Protein AF-A0A4U5PDV4-F1 (afdb_monomer_lite)

Structure (mmCIF, N/CA/C/O backbone):
data_AF-A0A4U5PDV4-F1
#
_entry.id   AF-A0A4U5PDV4-F1
#
loop_
_atom_site.group_PDB
_atom_site.id
_atom_site.type_symbol
_atom_site.label_atom_id
_atom_site.label_alt_id
_atom_site.label_comp_id
_atom_site.label_asym_id
_atom_site.label_entity_id
_atom_site.label_seq_id
_atom_site.pdbx_PDB_ins_code
_atom_site.Cartn_x
_atom_site.Cartn_y
_atom_site.Cartn_z
_atom_site.occupancy
_atom_site.B_iso_or_equiv
_atom_site.auth_seq_id
_atom_site.auth_comp_id
_atom_site.auth_asym_id
_atom_site.auth_atom_id
_atom_site.pdbx_PDB_model_num
ATOM 1 N N . MET A 1 1 ? 5.575 -5.945 -64.039 1.00 46.81 1 MET A N 1
ATOM 2 C CA . MET A 1 1 ? 4.866 -5.046 -63.095 1.00 46.81 1 MET A CA 1
ATOM 3 C C . MET A 1 1 ? 4.149 -5.831 -61.981 1.00 46.81 1 MET A C 1
ATOM 5 O O . MET A 1 1 ? 2.957 -5.656 -61.788 1.00 46.81 1 MET A O 1
ATOM 9 N N . LYS A 1 2 ? 4.839 -6.717 -61.244 1.00 50.66 2 LYS A N 1
ATOM 10 C CA . LYS A 1 2 ? 4.228 -7.493 -60.137 1.00 50.66 2 LYS A CA 1
ATOM 11 C C . LYS A 1 2 ? 5.022 -7.461 -58.819 1.00 50.66 2 LYS A C 1
ATOM 13 O O . LYS A 1 2 ? 4.606 -8.091 -57.861 1.00 50.66 2 LYS A O 1
ATOM 18 N N . LEU A 1 3 ? 6.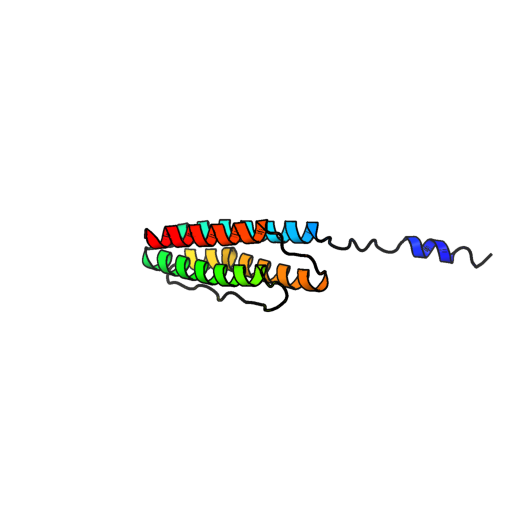120 -6.700 -58.751 1.00 48.66 3 LEU A N 1
ATOM 19 C CA . LEU A 1 3 ? 6.932 -6.556 -57.531 1.00 48.66 3 LEU A CA 1
ATOM 20 C C . LEU A 1 3 ? 6.650 -5.269 -56.736 1.00 48.66 3 LEU A C 1
ATOM 22 O O . LEU A 1 3 ? 7.017 -5.183 -55.574 1.00 48.66 3 LEU A O 1
ATOM 26 N N . ALA A 1 4 ? 5.992 -4.272 -57.336 1.00 51.69 4 ALA A N 1
ATOM 27 C CA . ALA A 1 4 ? 5.841 -2.949 -56.721 1.00 51.69 4 ALA A CA 1
ATOM 28 C C . ALA A 1 4 ? 4.659 -2.836 -55.737 1.00 51.69 4 ALA A C 1
ATOM 30 O O . ALA A 1 4 ? 4.585 -1.871 -54.989 1.00 51.69 4 ALA A O 1
ATOM 31 N N . ILE A 1 5 ? 3.739 -3.808 -55.720 1.00 52.06 5 ILE A N 1
ATOM 32 C CA . ILE A 1 5 ? 2.495 -3.726 -54.928 1.00 52.06 5 ILE A CA 1
ATOM 33 C C . ILE A 1 5 ? 2.666 -4.337 -53.523 1.00 52.06 5 ILE A C 1
ATOM 35 O O . ILE A 1 5 ? 1.901 -4.033 -52.615 1.00 52.06 5 ILE A O 1
ATOM 39 N N . VAL A 1 6 ? 3.712 -5.140 -53.299 1.00 48.53 6 VAL A N 1
ATOM 40 C CA . VAL A 1 6 ? 3.946 -5.807 -52.002 1.00 48.53 6 VAL A CA 1
ATOM 41 C C . VAL A 1 6 ? 4.618 -4.875 -50.977 1.00 48.53 6 VAL A C 1
ATOM 43 O O . VAL A 1 6 ? 4.486 -5.080 -49.776 1.00 48.53 6 VAL A O 1
ATOM 46 N N . LEU A 1 7 ? 5.276 -3.800 -51.426 1.00 45.88 7 LEU A N 1
ATOM 47 C CA . LEU A 1 7 ? 6.001 -2.863 -50.554 1.00 45.88 7 LEU A CA 1
ATOM 48 C C . LEU A 1 7 ? 5.101 -1.861 -49.810 1.00 45.88 7 LEU A C 1
ATOM 50 O O . LEU A 1 7 ? 5.498 -1.363 -48.762 1.00 45.88 7 LEU A O 1
ATOM 54 N N . CYS A 1 8 ? 3.879 -1.597 -50.285 1.00 48.78 8 CYS A N 1
ATOM 55 C CA . CYS A 1 8 ? 2.960 -0.675 -49.603 1.00 48.78 8 CYS A CA 1
ATOM 56 C C . CYS A 1 8 ? 2.179 -1.316 -48.444 1.00 48.78 8 CYS A C 1
ATOM 58 O O . CYS A 1 8 ? 1.643 -0.588 -47.615 1.00 48.78 8 CYS A O 1
ATOM 60 N N . PHE A 1 9 ? 2.131 -2.649 -48.345 1.00 46.03 9 PHE A N 1
ATOM 61 C CA . PHE A 1 9 ? 1.413 -3.335 -47.260 1.00 46.03 9 PHE A CA 1
ATOM 62 C C . PHE A 1 9 ? 2.231 -3.498 -45.970 1.00 46.03 9 PHE A C 1
ATOM 64 O O . PHE A 1 9 ? 1.653 -3.767 -44.923 1.00 46.03 9 PHE A O 1
ATOM 71 N N . PHE A 1 10 ? 3.550 -3.281 -46.005 1.00 49.09 10 PHE A N 1
ATOM 72 C CA . PHE A 1 10 ? 4.406 -3.357 -44.811 1.00 49.09 10 PHE A CA 1
ATOM 73 C C . PHE A 1 10 ? 4.489 -2.051 -44.005 1.00 49.09 10 PHE A C 1
ATOM 75 O O . PHE A 1 10 ? 5.010 -2.057 -42.895 1.00 49.09 10 PHE A O 1
ATOM 82 N N . VAL A 1 11 ? 3.958 -0.939 -44.523 1.00 50.62 11 VAL A N 1
ATOM 83 C CA . VAL A 1 11 ? 3.982 0.369 -43.834 1.00 50.62 11 VAL A CA 1
ATOM 84 C C . VAL A 1 11 ? 2.718 0.601 -42.989 1.00 50.62 11 VAL A C 1
ATOM 86 O O . VAL A 1 11 ? 2.662 1.531 -42.196 1.00 50.62 11 VAL A O 1
ATOM 89 N N . ALA A 1 12 ? 1.724 -0.285 -43.094 1.00 47.25 12 ALA A N 1
ATOM 90 C CA . ALA A 1 12 ? 0.533 -0.301 -42.242 1.00 47.25 12 ALA A CA 1
ATOM 91 C C . ALA A 1 12 ? 0.650 -1.335 -41.108 1.00 47.25 12 ALA A C 1
ATOM 93 O O . ALA A 1 12 ? -0.352 -1.908 -40.677 1.00 47.25 12 ALA A O 1
ATOM 94 N N . LEU A 1 13 ? 1.873 -1.616 -40.641 1.00 49.03 13 LEU A N 1
ATOM 95 C CA . LEU A 1 13 ? 2.043 -2.330 -39.380 1.00 49.03 13 LEU A CA 1
ATOM 96 C C . LEU A 1 13 ? 1.408 -1.472 -38.276 1.00 49.03 13 LEU A C 1
ATOM 98 O O . LEU A 1 13 ? 1.688 -0.270 -38.221 1.00 49.03 13 LEU A O 1
ATOM 102 N N . PRO A 1 14 ? 0.549 -2.051 -37.419 1.00 52.22 14 PRO A N 1
ATOM 103 C CA . PRO A 1 14 ? 0.045 -1.332 -36.267 1.00 52.22 14 PRO A CA 1
ATOM 104 C C . PRO A 1 14 ? 1.274 -0.884 -35.492 1.00 52.22 14 PRO A C 1
ATOM 106 O O . PRO A 1 14 ? 2.132 -1.704 -35.157 1.00 52.22 14 PRO A O 1
ATOM 109 N N . VAL A 1 15 ? 1.396 0.423 -35.274 1.00 48.72 15 VAL A N 1
ATOM 110 C CA . VAL A 1 15 ? 2.377 0.962 -34.343 1.00 48.72 15 VAL A CA 1
ATOM 111 C C . VAL A 1 15 ? 1.976 0.372 -32.999 1.00 48.72 15 VAL A C 1
ATOM 113 O O . VAL A 1 15 ? 1.072 0.874 -32.339 1.00 48.72 15 VAL A O 1
ATOM 116 N N . ALA A 1 16 ? 2.561 -0.771 -32.646 1.00 50.31 16 ALA A N 1
ATOM 117 C CA . ALA A 1 16 ? 2.526 -1.277 -31.295 1.00 50.31 16 ALA A CA 1
ATOM 118 C C . ALA A 1 16 ? 3.203 -0.179 -30.482 1.00 50.31 16 ALA A C 1
ATOM 120 O O . ALA A 1 16 ? 4.421 -0.014 -30.544 1.00 50.31 16 ALA A O 1
ATOM 121 N N . THR A 1 17 ? 2.401 0.663 -29.836 1.00 53.91 17 THR A N 1
ATOM 122 C CA . THR A 1 17 ? 2.901 1.667 -28.910 1.00 53.91 17 THR A CA 1
ATOM 123 C C . THR A 1 17 ? 3.514 0.884 -27.764 1.00 53.91 17 THR A C 1
ATOM 125 O O . THR A 1 17 ? 2.802 0.400 -26.885 1.00 53.91 17 THR A O 1
ATOM 128 N N . ALA A 1 18 ? 4.823 0.650 -27.840 1.00 69.12 18 ALA A N 1
ATOM 129 C CA . ALA A 1 18 ? 5.562 0.049 -26.751 1.00 69.12 18 ALA A CA 1
ATOM 130 C C . ALA A 1 18 ? 5.383 0.964 -25.537 1.00 69.12 18 ALA A C 1
ATOM 132 O O . ALA A 1 18 ? 5.718 2.146 -25.611 1.00 69.12 18 ALA A O 1
ATOM 133 N N . ILE A 1 19 ? 4.799 0.429 -24.464 1.00 81.62 19 ILE A N 1
ATOM 134 C CA . ILE A 1 19 ? 4.686 1.138 -23.189 1.00 81.62 19 ILE A CA 1
ATOM 135 C C . ILE A 1 19 ? 6.106 1.495 -22.759 1.00 81.62 19 ILE A C 1
ATOM 137 O O . ILE A 1 19 ? 6.977 0.624 -22.685 1.00 81.62 19 ILE A O 1
ATOM 141 N N . THR A 1 20 ? 6.358 2.780 -22.533 1.00 88.88 20 THR A N 1
ATOM 142 C CA . THR A 1 20 ? 7.680 3.251 -22.130 1.00 88.88 20 THR A CA 1
ATOM 143 C C . THR A 1 20 ? 7.871 3.070 -20.628 1.00 88.88 20 THR A C 1
ATOM 145 O O . THR A 1 20 ? 6.910 2.950 -19.868 1.00 88.88 20 THR A O 1
ATOM 148 N N . CYS A 1 21 ? 9.119 3.098 -20.156 1.00 89.50 21 CYS A N 1
ATOM 149 C CA . CYS A 1 21 ? 9.360 3.094 -18.713 1.00 89.50 21 CYS A CA 1
ATOM 150 C C . CYS A 1 21 ? 8.762 4.318 -18.013 1.00 89.50 21 CYS A C 1
ATOM 152 O O . CYS A 1 21 ? 8.344 4.203 -16.870 1.00 89.50 21 CYS A O 1
ATOM 154 N N . GLN A 1 22 ? 8.649 5.455 -18.705 1.00 92.06 22 GLN A N 1
ATOM 155 C CA . GLN A 1 22 ? 7.999 6.644 -18.160 1.00 92.06 22 GLN A CA 1
ATOM 156 C C . GLN A 1 22 ? 6.493 6.423 -17.941 1.00 92.06 22 GLN A C 1
ATOM 158 O O . GLN A 1 22 ? 5.953 6.859 -16.925 1.00 92.06 22 GLN A O 1
ATOM 163 N N . ASP A 1 23 ? 5.824 5.710 -18.853 1.00 92.69 23 ASP A N 1
ATOM 164 C CA . ASP A 1 23 ? 4.410 5.348 -18.696 1.00 92.69 23 ASP A CA 1
ATOM 165 C C . ASP A 1 23 ? 4.214 4.417 -17.490 1.00 92.69 23 ASP A C 1
ATOM 167 O O . ASP A 1 23 ? 3.308 4.624 -16.680 1.00 92.69 23 ASP A O 1
ATOM 171 N N . TRP A 1 24 ? 5.102 3.427 -17.334 1.00 93.69 24 TRP A N 1
ATOM 172 C CA . TRP A 1 24 ? 5.104 2.524 -16.182 1.00 93.69 24 TRP A CA 1
ATOM 173 C C . TRP A 1 24 ? 5.319 3.260 -14.860 1.00 93.69 24 TRP A C 1
ATOM 175 O O . TRP A 1 24 ? 4.540 3.062 -13.928 1.00 93.69 24 TRP A O 1
ATOM 185 N N . SER A 1 25 ? 6.326 4.134 -14.786 1.00 93.69 25 SER A N 1
ATOM 186 C CA . SER A 1 25 ? 6.589 4.961 -13.605 1.00 93.69 25 SER A CA 1
ATOM 187 C C . SER A 1 25 ? 5.383 5.824 -13.242 1.00 93.69 25 SER A C 1
ATOM 189 O O . SER A 1 25 ? 4.956 5.844 -12.087 1.00 93.69 25 SER A O 1
ATOM 191 N N . GLY A 1 26 ? 4.782 6.493 -14.232 1.00 95.06 26 GLY A N 1
ATOM 192 C CA . GLY A 1 26 ? 3.597 7.321 -14.024 1.00 95.06 26 GLY A CA 1
ATOM 193 C C . GLY A 1 26 ? 2.402 6.513 -13.516 1.00 95.06 26 GLY A C 1
ATOM 194 O O . GLY A 1 26 ? 1.705 6.943 -12.595 1.00 95.06 26 GLY A O 1
ATOM 195 N N . TRP A 1 27 ? 2.175 5.320 -14.070 1.00 94.94 27 TRP A N 1
ATOM 196 C CA . TRP A 1 27 ? 1.100 4.444 -13.613 1.00 94.94 27 TRP A CA 1
ATOM 197 C C . TRP A 1 27 ? 1.341 3.935 -12.187 1.00 94.94 27 TRP A C 1
ATOM 199 O O . TRP A 1 27 ? 0.440 4.023 -11.350 1.00 94.94 27 TRP A O 1
ATOM 209 N N . LEU A 1 28 ? 2.557 3.474 -11.889 1.00 96.88 28 LEU A N 1
ATOM 210 C CA . LEU A 1 28 ? 2.944 3.010 -10.560 1.00 96.88 28 LEU A CA 1
ATOM 211 C C . LEU A 1 28 ? 2.720 4.099 -9.504 1.00 96.88 28 LEU A C 1
ATOM 213 O O . LEU A 1 28 ? 2.061 3.856 -8.494 1.00 96.88 28 LEU A O 1
ATOM 217 N N . LEU A 1 29 ? 3.215 5.310 -9.762 1.00 97.50 29 LEU A N 1
ATOM 218 C CA . LEU A 1 29 ? 3.094 6.430 -8.835 1.00 97.50 29 LEU A CA 1
ATOM 219 C C . LEU A 1 29 ? 1.630 6.833 -8.603 1.00 97.50 29 LEU A C 1
ATOM 221 O O . LEU A 1 29 ? 1.244 7.140 -7.475 1.00 97.50 29 LEU A O 1
ATOM 225 N N . ASN A 1 30 ? 0.796 6.800 -9.646 1.00 97.38 30 ASN A N 1
ATOM 226 C CA . ASN A 1 30 ? -0.633 7.079 -9.508 1.00 97.38 30 ASN A CA 1
ATOM 227 C C . ASN A 1 30 ? -1.328 6.063 -8.595 1.00 97.38 30 ASN A C 1
ATOM 229 O O . ASN A 1 30 ? -2.102 6.462 -7.728 1.00 97.38 30 ASN A O 1
ATOM 233 N N . VAL A 1 31 ? -1.032 4.768 -8.739 1.00 97.12 31 VAL A N 1
ATOM 234 C CA . VAL A 1 31 ? -1.632 3.741 -7.872 1.00 97.12 31 VAL A CA 1
ATOM 235 C C . VAL A 1 31 ? -1.092 3.832 -6.442 1.00 97.12 31 VAL A C 1
ATOM 237 O O . VAL A 1 31 ? -1.864 3.686 -5.502 1.00 97.12 31 VAL A O 1
ATOM 240 N N . ILE A 1 32 ? 0.185 4.167 -6.242 1.00 97.88 32 ILE A N 1
ATOM 241 C CA . ILE A 1 32 ? 0.736 4.430 -4.900 1.00 97.88 32 ILE A CA 1
ATOM 242 C C . ILE A 1 32 ? 0.002 5.596 -4.217 1.00 97.88 32 ILE A C 1
ATOM 244 O O . ILE A 1 32 ? -0.346 5.500 -3.044 1.00 97.88 32 ILE A O 1
ATOM 248 N N . LYS A 1 33 ? -0.329 6.666 -4.946 1.00 97.19 33 LYS A N 1
ATOM 249 C CA . LYS A 1 33 ? -1.136 7.774 -4.401 1.00 97.19 33 LYS A CA 1
ATOM 250 C C . LYS A 1 33 ? -2.560 7.346 -4.033 1.00 97.19 33 LYS A C 1
ATOM 252 O O . LYS A 1 33 ? -3.109 7.850 -3.055 1.00 97.19 33 LYS A O 1
ATOM 257 N N . GLU A 1 34 ? -3.156 6.405 -4.770 1.00 96.75 34 GLU A N 1
ATOM 258 C CA . GLU A 1 34 ? -4.431 5.796 -4.366 1.00 96.75 34 GLU A CA 1
ATOM 259 C C . GLU A 1 34 ? -4.289 5.007 -3.054 1.00 96.75 34 GLU A C 1
ATOM 261 O O . GLU A 1 34 ? -5.183 5.079 -2.212 1.00 96.75 34 GLU A O 1
ATOM 266 N N . VAL A 1 35 ? -3.169 4.299 -2.846 1.00 97.25 35 VAL A N 1
ATOM 267 C CA . VAL A 1 35 ? -2.893 3.580 -1.589 1.00 97.25 35 VAL A CA 1
ATOM 268 C C . VAL A 1 35 ? -2.885 4.541 -0.391 1.00 97.25 35 VAL A C 1
ATOM 270 O O . VAL A 1 35 ? -3.555 4.246 0.597 1.00 97.25 35 VAL A O 1
ATOM 273 N N . ASP A 1 36 ? -2.222 5.702 -0.476 1.00 97.31 36 ASP A N 1
ATOM 274 C CA . ASP A 1 36 ? -2.248 6.712 0.608 1.00 97.31 36 ASP A CA 1
ATOM 275 C C . ASP A 1 36 ? -3.665 7.243 0.850 1.00 97.31 36 ASP A C 1
ATOM 277 O O . ASP A 1 36 ? -4.153 7.259 1.982 1.00 97.31 36 ASP A O 1
ATOM 281 N N . TYR A 1 37 ? -4.365 7.613 -0.229 1.00 97.12 37 TYR A N 1
ATOM 282 C CA . TYR A 1 37 ? -5.730 8.134 -0.152 1.00 97.12 37 TYR A CA 1
ATOM 283 C C . TYR A 1 37 ? -6.681 7.158 0.556 1.00 97.12 37 TYR A C 1
ATOM 285 O O . TYR A 1 37 ? -7.442 7.549 1.448 1.00 97.12 37 TYR A O 1
ATOM 293 N N . PHE A 1 38 ? -6.642 5.878 0.182 1.00 97.12 38 PHE A N 1
ATOM 294 C CA . PHE A 1 38 ? -7.477 4.867 0.821 1.00 97.12 38 PHE A CA 1
ATOM 295 C C . PHE A 1 38 ? -6.981 4.478 2.214 1.00 97.12 38 PHE A C 1
ATOM 297 O O . 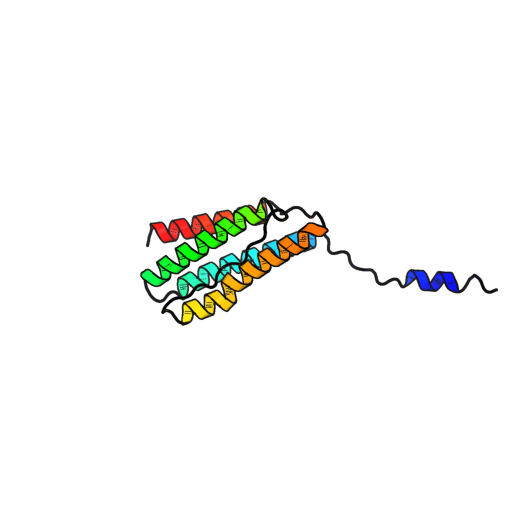PHE A 1 38 ? -7.806 4.119 3.054 1.00 97.12 38 PHE A O 1
ATOM 304 N N . GLY A 1 39 ? -5.682 4.605 2.491 1.00 96.19 39 GLY A N 1
ATOM 305 C CA . GLY A 1 39 ? -5.136 4.483 3.840 1.00 96.19 39 GLY A CA 1
ATOM 306 C C . GLY A 1 39 ? -5.768 5.500 4.791 1.00 96.19 39 GLY A C 1
ATOM 307 O O . GLY A 1 39 ? -6.328 5.121 5.819 1.00 96.19 39 GLY A O 1
ATOM 308 N N . ASP A 1 40 ? -5.793 6.778 4.409 1.00 96.12 40 ASP A N 1
ATOM 309 C CA . ASP A 1 40 ? -6.450 7.831 5.196 1.00 96.12 40 ASP A CA 1
ATOM 310 C C . ASP A 1 40 ? -7.950 7.594 5.359 1.00 96.12 40 ASP A C 1
ATOM 312 O O . ASP A 1 40 ? -8.510 7.794 6.441 1.00 96.12 40 ASP A O 1
ATOM 316 N N . ARG A 1 41 ? -8.617 7.136 4.297 1.00 95.75 41 ARG A N 1
ATOM 317 C CA . ARG A 1 41 ? -10.041 6.809 4.353 1.00 95.75 41 ARG A CA 1
ATOM 318 C C . ARG A 1 41 ? -10.329 5.682 5.342 1.00 95.75 41 ARG A C 1
ATOM 320 O O . ARG A 1 41 ? -11.221 5.828 6.172 1.00 95.75 41 ARG A O 1
ATOM 327 N N . ASN A 1 42 ? -9.542 4.612 5.318 1.00 95.69 42 ASN A N 1
ATOM 328 C CA . ASN A 1 42 ? -9.669 3.513 6.270 1.00 95.69 42 ASN A CA 1
ATOM 329 C C . ASN A 1 42 ? -9.516 3.987 7.726 1.00 95.69 42 ASN A C 1
ATOM 331 O O . ASN A 1 42 ? -10.240 3.526 8.606 1.00 95.69 42 ASN A O 1
ATOM 335 N N . LEU A 1 43 ? -8.628 4.951 7.996 1.00 95.12 43 LEU A N 1
ATOM 336 C CA . LEU A 1 43 ? -8.476 5.525 9.340 1.00 95.12 43 LEU A CA 1
ATOM 337 C C . LEU A 1 43 ? -9.680 6.346 9.807 1.00 95.12 43 LEU A C 1
ATOM 339 O O . LEU A 1 43 ? -9.879 6.479 11.020 1.00 95.12 43 LEU A O 1
ATOM 343 N N . ASN A 1 44 ? -10.441 6.912 8.870 1.00 94.38 44 ASN A N 1
ATOM 344 C CA . ASN A 1 44 ? -11.673 7.650 9.142 1.00 94.38 44 ASN A CA 1
ATOM 345 C C . ASN A 1 44 ? -12.890 6.722 9.262 1.00 94.38 44 ASN A C 1
ATOM 347 O O . ASN A 1 44 ? -13.801 7.023 10.028 1.00 94.38 44 ASN A O 1
ATOM 351 N N . ASP A 1 45 ? -12.886 5.598 8.542 1.00 95.25 45 ASP A N 1
ATOM 352 C CA . ASP A 1 45 ? -13.983 4.623 8.522 1.00 95.25 45 ASP A CA 1
ATOM 353 C C . ASP A 1 45 ? -13.896 3.587 9.659 1.00 95.25 45 ASP A C 1
ATOM 355 O O . ASP A 1 45 ? -14.823 2.789 9.837 1.00 95.25 45 ASP A O 1
ATOM 359 N N . ALA A 1 46 ? -12.806 3.599 10.438 1.00 94.62 46 ALA A N 1
ATOM 360 C CA . ALA A 1 46 ? -12.650 2.792 11.642 1.00 94.62 46 ALA A CA 1
ATOM 361 C C . ALA A 1 46 ? -13.672 3.187 12.724 1.00 94.62 46 ALA A C 1
ATOM 363 O O . ALA A 1 46 ? -13.846 4.361 13.048 1.00 94.62 46 ALA A O 1
ATOM 364 N N . CYS A 1 47 ? -14.339 2.188 13.300 1.00 95.62 47 CYS A N 1
ATOM 365 C CA . CYS A 1 47 ? -15.494 2.393 14.176 1.00 95.62 47 CYS A CA 1
ATOM 366 C C . CYS A 1 47 ? -15.115 2.734 15.625 1.00 95.62 47 CYS A C 1
ATOM 368 O O . CYS A 1 47 ? -15.897 3.349 16.347 1.00 95.62 47 CYS A O 1
ATOM 370 N N . ASP A 1 48 ? -13.938 2.302 16.069 1.00 94.38 48 ASP A N 1
ATOM 371 C CA . ASP A 1 48 ? -13.465 2.429 17.444 1.00 94.38 48 ASP A CA 1
ATOM 372 C C . ASP A 1 48 ? -11.928 2.393 17.505 1.00 94.38 48 ASP A C 1
ATOM 374 O O . ASP A 1 48 ? -11.236 2.251 16.493 1.00 94.38 48 ASP A O 1
ATOM 378 N N . LYS A 1 49 ? -11.378 2.555 18.713 1.00 95.06 49 LYS A N 1
ATOM 379 C CA . LYS A 1 49 ? -9.926 2.563 18.932 1.00 95.06 49 LYS A CA 1
ATOM 380 C C . LYS A 1 49 ? -9.272 1.231 18.539 1.00 95.06 49 LYS A C 1
ATOM 382 O O . LYS A 1 49 ? -8.184 1.249 17.969 1.00 95.06 49 LYS A O 1
ATOM 387 N N . ASP A 1 50 ? -9.928 0.104 18.803 1.00 95.75 50 ASP A N 1
ATOM 388 C CA . ASP A 1 50 ? -9.363 -1.226 18.560 1.00 95.75 50 ASP A CA 1
ATOM 389 C C . ASP A 1 50 ? -9.321 -1.558 17.063 1.00 95.75 50 ASP A C 1
ATOM 391 O O . ASP A 1 50 ? -8.287 -1.983 16.551 1.00 95.75 50 ASP A O 1
ATOM 395 N N . SER A 1 51 ? -10.400 -1.284 16.327 1.00 96.06 51 SER A N 1
ATOM 396 C CA . SER A 1 51 ? -10.445 -1.412 14.866 1.00 96.06 51 SER A CA 1
ATOM 397 C C . SER A 1 51 ? -9.475 -0.453 14.179 1.00 96.06 51 SER A C 1
ATOM 399 O O . SER A 1 51 ? -8.808 -0.855 13.225 1.00 96.06 51 SER A O 1
ATOM 401 N N . LYS A 1 52 ? -9.322 0.777 14.693 1.00 96.62 52 L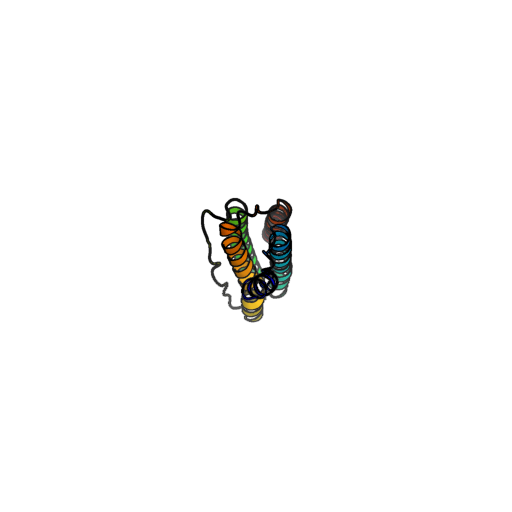YS A N 1
ATOM 402 C CA . LYS A 1 52 ? -8.330 1.737 14.190 1.00 96.62 52 LYS A CA 1
ATOM 403 C C . LYS A 1 52 ? -6.898 1.253 14.408 1.00 96.62 52 LYS A C 1
ATOM 405 O O . LYS A 1 52 ? -6.071 1.374 13.509 1.00 96.62 52 LYS A O 1
ATOM 410 N N . LYS A 1 53 ? -6.607 0.677 15.574 1.00 97.56 53 LYS A N 1
ATOM 411 C CA . LYS A 1 53 ? -5.312 0.052 15.851 1.00 97.56 53 LYS A CA 1
ATOM 412 C C . LYS A 1 53 ? -5.048 -1.122 14.903 1.00 97.56 53 LYS A C 1
ATOM 414 O O . LYS A 1 53 ? -3.998 -1.158 14.270 1.00 97.56 53 LYS A O 1
ATOM 419 N N . ALA A 1 54 ? -6.016 -2.025 14.755 1.00 96.62 54 ALA A N 1
ATOM 420 C CA . ALA A 1 54 ? -5.878 -3.210 13.914 1.00 96.62 54 ALA A CA 1
ATOM 421 C C . ALA A 1 54 ? -5.644 -2.863 12.435 1.00 96.62 54 ALA A C 1
ATOM 423 O O . ALA A 1 54 ? -4.797 -3.477 11.790 1.00 96.62 54 ALA A O 1
ATOM 424 N N . ILE A 1 55 ? -6.357 -1.868 11.888 1.00 97.44 55 ILE A N 1
ATOM 425 C CA . ILE A 1 55 ? -6.131 -1.451 10.497 1.00 97.44 55 ILE A CA 1
ATOM 426 C C . ILE A 1 55 ? -4.794 -0.726 10.323 1.00 97.44 55 ILE A C 1
ATOM 428 O O . ILE A 1 55 ? -4.150 -0.900 9.294 1.00 97.44 55 ILE A O 1
ATOM 432 N N . LEU A 1 56 ? -4.340 0.051 11.314 1.00 97.81 56 LEU A N 1
ATOM 433 C CA . LEU A 1 56 ? -3.013 0.673 11.278 1.00 97.81 56 LEU A CA 1
ATOM 434 C C . LEU A 1 56 ? -1.908 -0.380 11.192 1.00 97.81 56 LEU A C 1
ATOM 436 O O . LEU A 1 56 ? -1.064 -0.284 10.308 1.00 97.81 56 LEU A O 1
ATOM 440 N N . GLU A 1 57 ? -1.940 -1.381 12.073 1.00 97.75 57 GLU A N 1
ATOM 441 C CA . GLU A 1 57 ? -0.977 -2.491 12.080 1.00 97.75 57 GLU A CA 1
ATOM 442 C C . GLU A 1 57 ? -1.003 -3.238 10.737 1.00 97.75 57 GLU A C 1
ATOM 444 O O . GLU A 1 57 ? 0.027 -3.372 10.083 1.00 97.75 57 GLU A O 1
ATOM 449 N N . TYR A 1 58 ? -2.196 -3.588 10.247 1.00 97.44 58 TYR A N 1
ATOM 450 C CA . TYR A 1 58 ? -2.375 -4.218 8.938 1.00 97.44 58 TYR A CA 1
ATOM 451 C C . TYR A 1 58 ? -1.781 -3.409 7.769 1.00 97.44 58 TYR A C 1
ATOM 453 O O . TYR A 1 58 ? -1.096 -3.966 6.905 1.00 97.44 58 TYR A O 1
ATOM 461 N N . MET A 1 59 ? -2.058 -2.102 7.710 1.00 97.81 59 MET A N 1
ATOM 462 C CA . MET A 1 59 ? -1.571 -1.240 6.631 1.00 97.81 59 MET A CA 1
ATOM 463 C C . MET A 1 59 ? -0.054 -1.053 6.706 1.00 97.81 59 MET A C 1
ATOM 465 O O . MET A 1 59 ? 0.592 -1.069 5.663 1.00 97.81 59 MET A O 1
ATOM 469 N N . ILE A 1 60 ? 0.517 -0.915 7.909 1.00 98.25 60 ILE A N 1
ATOM 470 C CA . ILE A 1 60 ? 1.971 -0.823 8.110 1.00 98.25 60 ILE A CA 1
ATOM 471 C C . ILE A 1 60 ? 2.649 -2.095 7.601 1.00 98.25 60 ILE A C 1
ATOM 473 O O . ILE A 1 60 ? 3.504 -1.997 6.725 1.00 98.25 60 ILE A O 1
ATOM 477 N N . ASP A 1 61 ? 2.220 -3.268 8.067 1.00 97.38 61 ASP A N 1
ATOM 478 C CA . ASP A 1 61 ? 2.815 -4.550 7.670 1.00 97.38 61 ASP A CA 1
ATOM 479 C C . ASP A 1 61 ? 2.729 -4.755 6.148 1.00 97.38 61 ASP A C 1
ATOM 481 O O . ASP A 1 61 ? 3.683 -5.177 5.490 1.00 97.38 61 ASP A O 1
ATOM 485 N N . THR A 1 62 ? 1.587 -4.398 5.555 1.00 97.56 62 THR A N 1
ATOM 486 C CA . THR A 1 62 ? 1.376 -4.492 4.106 1.00 97.56 62 THR A CA 1
ATOM 487 C C . THR A 1 62 ? 2.297 -3.546 3.330 1.00 97.56 62 THR A C 1
ATOM 489 O O . THR A 1 62 ? 2.863 -3.937 2.305 1.00 97.56 62 THR A O 1
ATOM 492 N N . LEU A 1 63 ? 2.465 -2.307 3.800 1.00 97.88 63 LEU A N 1
ATOM 493 C CA . LEU A 1 63 ? 3.332 -1.321 3.156 1.00 97.88 63 LEU A CA 1
ATOM 494 C C . LEU A 1 63 ? 4.815 -1.653 3.326 1.00 97.88 63 LEU A C 1
ATOM 496 O O . LEU A 1 63 ? 5.578 -1.419 2.396 1.00 97.88 63 LEU A O 1
ATOM 500 N N . GLU A 1 64 ? 5.234 -2.241 4.447 1.00 97.62 64 GLU A N 1
ATOM 501 C CA . GLU A 1 64 ? 6.613 -2.712 4.630 1.00 97.62 64 GLU A CA 1
ATOM 502 C C . GLU A 1 64 ? 6.961 -3.825 3.630 1.00 97.62 64 GLU A C 1
ATOM 504 O O . GLU A 1 64 ? 8.031 -3.808 3.015 1.00 97.62 64 GLU A O 1
ATOM 509 N N . ILE A 1 65 ? 6.028 -4.749 3.371 1.00 96.62 65 ILE A N 1
ATOM 510 C CA . ILE A 1 65 ? 6.187 -5.753 2.308 1.00 96.62 65 ILE A CA 1
ATOM 511 C C . ILE A 1 65 ? 6.240 -5.087 0.928 1.00 96.62 65 ILE A C 1
ATOM 513 O O . ILE A 1 65 ? 7.073 -5.457 0.093 1.00 96.62 65 ILE A O 1
ATOM 517 N N . LEU A 1 66 ? 5.391 -4.085 0.683 1.00 96.56 66 LEU A N 1
ATOM 518 C CA . LEU A 1 66 ? 5.418 -3.325 -0.563 1.00 96.56 66 LEU A CA 1
ATOM 519 C C . LEU A 1 66 ? 6.741 -2.563 -0.750 1.00 96.56 66 LEU A C 1
ATOM 521 O O . LEU A 1 66 ? 7.269 -2.546 -1.859 1.00 96.56 66 LEU A O 1
ATOM 525 N N . ALA A 1 67 ? 7.308 -1.978 0.305 1.00 97.00 67 ALA A N 1
ATOM 526 C CA . ALA A 1 67 ? 8.595 -1.291 0.257 1.00 97.00 67 ALA A CA 1
ATOM 527 C C . ALA A 1 67 ? 9.713 -2.256 -0.169 1.00 97.00 67 ALA A C 1
ATOM 529 O O . ALA A 1 67 ? 10.420 -1.989 -1.142 1.00 97.00 67 ALA A O 1
ATOM 530 N N . MET A 1 68 ? 9.783 -3.441 0.451 1.00 95.88 68 MET A N 1
ATOM 531 C CA . MET A 1 68 ? 10.709 -4.500 0.025 1.00 95.88 68 MET A CA 1
ATOM 532 C C . MET A 1 68 ? 10.491 -4.897 -1.445 1.00 95.88 68 MET A C 1
ATOM 534 O O . MET A 1 68 ? 11.444 -5.141 -2.190 1.00 95.88 68 MET A O 1
ATOM 538 N N . ARG A 1 69 ? 9.230 -4.950 -1.894 1.00 95.06 69 ARG A N 1
ATOM 539 C CA . ARG A 1 69 ? 8.879 -5.279 -3.282 1.00 95.06 69 ARG A CA 1
ATOM 540 C C . ARG A 1 69 ? 9.348 -4.194 -4.252 1.00 95.06 69 ARG A C 1
ATOM 542 O O . ARG A 1 69 ? 9.824 -4.535 -5.327 1.00 95.06 69 ARG A O 1
ATOM 549 N N . LEU A 1 70 ? 9.251 -2.915 -3.894 1.00 95.50 70 LEU A N 1
ATOM 550 C CA . LEU A 1 70 ? 9.723 -1.793 -4.715 1.00 95.50 70 LEU A CA 1
ATOM 551 C C . LEU A 1 70 ? 11.253 -1.755 -4.845 1.00 95.50 70 LEU A C 1
ATOM 553 O O . LEU A 1 70 ? 11.777 -1.291 -5.858 1.00 95.50 70 LEU A O 1
ATOM 557 N N . GLU A 1 71 ? 11.984 -2.248 -3.845 1.00 94.56 71 GLU A N 1
ATOM 558 C CA . GLU A 1 71 ? 13.440 -2.404 -3.923 1.00 94.56 71 GLU A CA 1
ATOM 559 C C . GLU A 1 71 ? 13.856 -3.550 -4.845 1.00 94.56 71 GLU A C 1
ATOM 561 O O . GLU A 1 71 ? 14.836 -3.431 -5.583 1.00 94.56 71 GLU A O 1
ATOM 566 N N . MET A 1 72 ? 13.094 -4.646 -4.826 1.00 92.19 72 MET A N 1
ATOM 567 C CA . MET A 1 72 ? 13.379 -5.864 -5.582 1.00 92.19 72 MET A CA 1
ATOM 568 C C . MET A 1 72 ? 12.172 -6.298 -6.432 1.00 92.19 72 MET A C 1
ATOM 570 O O . MET A 1 72 ? 11.640 -7.404 -6.254 1.00 92.19 72 MET A O 1
ATOM 574 N N . PRO A 1 73 ? 11.755 -5.472 -7.413 1.00 91.50 73 PRO A N 1
ATOM 575 C CA . PRO A 1 73 ? 10.491 -5.625 -8.129 1.00 91.50 73 PRO A CA 1
ATOM 576 C C . PRO A 1 73 ? 10.442 -6.841 -9.042 1.00 91.50 73 PRO A C 1
ATOM 578 O O . PRO A 1 73 ? 9.380 -7.135 -9.567 1.00 91.50 73 PRO A O 1
ATOM 581 N N . CYS A 1 74 ? 11.515 -7.622 -9.184 1.00 92.81 74 CYS A N 1
ATOM 582 C CA . CYS A 1 74 ? 11.528 -8.845 -9.995 1.00 92.81 74 CYS A CA 1
ATOM 583 C C . CYS A 1 74 ? 11.959 -10.105 -9.235 1.00 92.81 74 CYS A C 1
ATOM 585 O O . CYS A 1 74 ? 12.068 -11.164 -9.844 1.00 92.81 74 CYS A O 1
ATOM 587 N N . THR A 1 75 ? 12.171 -10.015 -7.916 1.00 92.00 75 THR A N 1
ATOM 588 C CA . THR A 1 75 ? 12.702 -11.135 -7.116 1.00 92.00 75 THR A CA 1
ATOM 589 C C . THR A 1 75 ? 11.612 -11.943 -6.411 1.00 92.00 75 THR A C 1
ATOM 591 O O . THR A 1 75 ? 11.725 -13.159 -6.300 1.00 92.00 75 THR A O 1
ATOM 594 N N . PHE A 1 76 ? 10.550 -11.297 -5.930 1.00 89.75 76 PHE A N 1
ATOM 595 C CA . PHE A 1 76 ? 9.460 -11.969 -5.213 1.00 89.75 76 PHE A CA 1
ATOM 596 C C . PHE A 1 76 ? 8.152 -11.212 -5.395 1.00 89.75 76 PHE A C 1
ATOM 598 O O . PHE A 1 76 ? 8.177 -9.995 -5.397 1.00 89.75 76 PHE A O 1
ATOM 605 N N . THR A 1 77 ? 7.016 -11.892 -5.495 1.00 86.12 77 THR A N 1
ATOM 606 C CA . THR A 1 77 ? 5.687 -11.254 -5.516 1.00 86.12 77 THR A CA 1
ATOM 607 C C . THR A 1 77 ? 5.008 -11.402 -4.155 1.00 86.12 77 THR A C 1
ATOM 609 O O . THR A 1 77 ? 5.380 -12.287 -3.381 1.00 86.12 77 THR A O 1
ATOM 612 N N . PHE A 1 78 ? 4.012 -10.569 -3.853 1.00 88.06 78 PHE A N 1
ATOM 613 C CA . PHE A 1 78 ? 3.167 -10.757 -2.675 1.00 88.06 78 PHE A CA 1
ATOM 614 C C . PHE A 1 78 ? 1.702 -10.492 -3.006 1.00 88.06 78 PHE A C 1
ATOM 616 O O . PHE A 1 78 ? 1.379 -9.631 -3.818 1.00 88.06 78 PHE A O 1
ATOM 623 N N . GLN A 1 79 ? 0.809 -11.217 -2.344 1.00 83.19 79 GLN A N 1
ATOM 624 C CA . GLN A 1 79 ? -0.611 -10.901 -2.340 1.00 83.19 79 GLN A CA 1
ATOM 625 C C . GLN A 1 79 ? -0.935 -10.371 -0.944 1.00 83.19 79 GLN A C 1
ATOM 627 O O . GLN A 1 79 ? -0.716 -11.112 0.020 1.00 83.19 79 GLN A O 1
ATOM 632 N N . PRO A 1 80 ? -1.423 -9.126 -0.791 1.00 83.38 80 PRO A N 1
ATOM 633 C CA . PRO A 1 80 ? -1.909 -8.685 0.507 1.00 83.38 80 PRO A CA 1
ATOM 634 C C . PRO A 1 80 ? -3.010 -9.645 0.973 1.00 83.38 80 PRO A C 1
ATOM 636 O O . PRO A 1 80 ? -3.784 -10.171 0.163 1.00 83.38 80 PRO A O 1
ATOM 639 N N . LEU A 1 81 ? -3.080 -9.897 2.278 1.00 88.06 81 LEU A N 1
ATOM 640 C CA . LEU A 1 81 ? -4.222 -10.598 2.858 1.00 88.06 81 LEU A CA 1
ATOM 641 C C . LEU A 1 81 ? -5.383 -9.610 3.008 1.00 88.06 81 LEU A C 1
ATOM 643 O O . LEU A 1 81 ? -5.131 -8.431 3.254 1.00 88.06 81 LEU A O 1
ATOM 647 N N . PRO A 1 82 ? -6.642 -10.033 2.830 1.00 88.56 82 PRO A N 1
ATOM 648 C CA . PRO A 1 82 ? -7.776 -9.158 3.092 1.00 88.56 82 PRO A CA 1
ATOM 649 C C . PRO A 1 82 ? -7.845 -8.817 4.586 1.00 88.56 82 PRO A C 1
ATOM 651 O O . PRO A 1 82 ? -7.578 -9.667 5.441 1.00 88.56 82 PRO A O 1
ATOM 654 N N . PHE A 1 83 ? -8.208 -7.575 4.901 1.00 93.06 83 PHE A N 1
ATOM 655 C CA . PHE A 1 83 ? -8.469 -7.153 6.274 1.00 93.06 83 PHE A CA 1
ATOM 656 C C . PHE A 1 83 ? -9.905 -7.506 6.656 1.00 93.06 83 PHE A C 1
ATOM 658 O O . PHE A 1 83 ? -10.824 -7.362 5.855 1.00 93.06 83 PHE A O 1
ATOM 665 N N . SER A 1 84 ? -10.120 -7.923 7.900 1.00 91.62 84 SER A N 1
ATOM 666 C CA . SER A 1 84 ? -11.462 -8.171 8.418 1.00 91.62 84 SER A CA 1
ATOM 667 C C . SER A 1 84 ? -11.567 -7.725 9.866 1.00 91.62 84 SER A C 1
ATOM 669 O O . SER A 1 84 ? -10.748 -8.085 10.707 1.00 91.62 84 SER A O 1
ATOM 671 N N . SER A 1 85 ? -12.638 -7.000 10.166 1.00 92.19 85 SER A N 1
ATOM 672 C CA . SER A 1 85 ? -13.013 -6.552 11.505 1.00 92.19 85 SER A CA 1
ATOM 673 C C . SER A 1 85 ? -14.527 -6.660 11.720 1.00 92.19 85 SER A C 1
ATOM 675 O O . SER A 1 85 ? -15.280 -7.006 10.810 1.00 92.19 85 SER A O 1
ATOM 677 N N . THR A 1 86 ? -15.004 -6.334 12.920 1.00 90.69 86 THR A N 1
ATOM 678 C CA . THR A 1 86 ? -16.442 -6.171 13.206 1.00 90.69 86 THR A CA 1
ATOM 679 C C . THR A 1 86 ? -17.017 -4.855 12.661 1.00 90.69 86 THR A C 1
ATOM 681 O O . THR A 1 86 ? -18.234 -4.678 12.641 1.00 90.69 86 THR A O 1
ATOM 684 N N . CYS A 1 87 ? -16.165 -3.939 12.189 1.00 93.75 87 CYS A N 1
ATOM 685 C CA . CYS A 1 87 ? -16.547 -2.653 11.622 1.00 93.75 87 CYS A CA 1
ATOM 686 C C . CYS A 1 87 ? -16.851 -2.798 10.120 1.00 93.75 87 CYS A C 1
ATOM 688 O O . CYS A 1 87 ? -15.955 -2.804 9.276 1.00 93.75 87 CYS A O 1
ATOM 690 N N . ALA A 1 88 ? -18.134 -2.935 9.771 1.00 90.81 88 ALA A N 1
ATOM 691 C CA . ALA A 1 88 ? -18.554 -3.218 8.395 1.00 90.81 88 ALA A CA 1
ATOM 692 C C . ALA A 1 88 ? -18.144 -2.127 7.384 1.00 90.81 88 ALA A C 1
ATOM 694 O O . ALA A 1 88 ? -17.741 -2.455 6.267 1.00 90.81 88 ALA A O 1
ATOM 695 N N . SER A 1 89 ? -18.207 -0.846 7.775 1.00 89.75 89 SER A N 1
ATOM 696 C CA . SER A 1 89 ? -17.747 0.280 6.947 1.00 89.75 89 SER A CA 1
ATOM 697 C C . SER A 1 89 ? -16.273 0.130 6.587 1.00 89.75 89 SER A C 1
ATOM 699 O O . SER A 1 89 ? -15.926 0.172 5.407 1.00 89.75 89 SER A O 1
ATOM 701 N N . LEU A 1 90 ? -15.433 -0.145 7.587 1.00 93.81 90 LEU A N 1
ATOM 702 C CA . LEU A 1 90 ? -13.997 -0.332 7.423 1.00 93.81 90 LEU A CA 1
ATOM 703 C C . LEU A 1 90 ? -13.669 -1.501 6.492 1.00 93.81 90 LEU A C 1
ATOM 705 O O . LEU A 1 90 ? -12.850 -1.338 5.594 1.00 93.81 90 LEU A O 1
ATOM 709 N N . ASN A 1 91 ? -14.336 -2.649 6.650 1.00 91.81 91 ASN A N 1
ATOM 710 C CA . ASN A 1 91 ? -14.109 -3.801 5.771 1.00 91.81 91 ASN A CA 1
ATOM 711 C C . ASN A 1 91 ? -14.408 -3.440 4.307 1.00 91.81 91 ASN A C 1
ATOM 713 O O . ASN A 1 91 ? -13.586 -3.668 3.424 1.00 91.81 91 ASN A O 1
ATOM 717 N N . SER A 1 92 ? -15.560 -2.804 4.057 1.00 88.62 92 SER A N 1
ATOM 718 C CA . SER A 1 92 ? -15.960 -2.414 2.700 1.00 88.62 92 SER A CA 1
ATOM 719 C C . SER A 1 92 ? -15.035 -1.364 2.073 1.00 88.62 92 SER A C 1
ATOM 721 O O . SER A 1 92 ? -14.713 -1.465 0.889 1.00 88.62 92 SER A O 1
ATO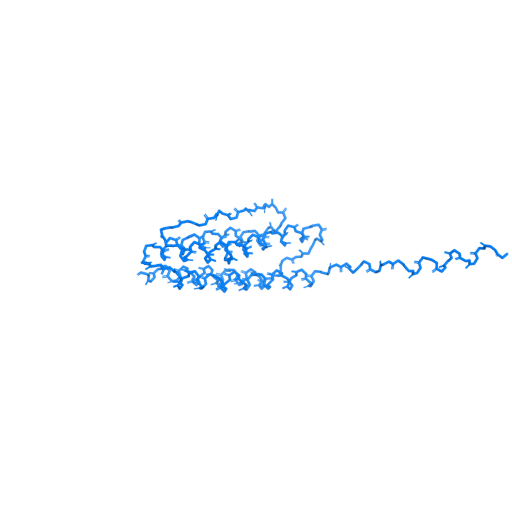M 723 N N . SER A 1 93 ? -14.578 -0.381 2.860 1.00 89.69 93 SER A N 1
ATOM 724 C CA . SER A 1 93 ? -13.628 0.638 2.401 1.00 89.69 93 SER A CA 1
ATOM 725 C C . SER A 1 93 ? -12.261 0.029 2.106 1.00 89.69 93 SER A C 1
ATOM 727 O O . SER A 1 93 ? -11.666 0.331 1.070 1.00 89.69 93 SER A O 1
ATOM 729 N N . ASN A 1 94 ? -11.776 -0.857 2.980 1.00 93.69 94 ASN A N 1
ATOM 730 C CA . ASN A 1 94 ? -10.473 -1.473 2.807 1.00 93.69 94 ASN A CA 1
ATOM 731 C C . ASN A 1 94 ? -10.423 -2.337 1.546 1.00 93.69 94 ASN A C 1
ATOM 733 O O . ASN A 1 94 ? -9.509 -2.170 0.741 1.00 93.69 94 ASN A O 1
ATOM 737 N N . ASP A 1 95 ? -11.409 -3.218 1.365 1.00 90.50 95 ASP A N 1
ATOM 738 C CA . ASP A 1 95 ? -11.425 -4.180 0.262 1.00 90.50 95 ASP A CA 1
ATOM 739 C C . ASP A 1 95 ? -11.514 -3.489 -1.103 1.00 90.50 95 ASP A C 1
ATOM 741 O O . ASP A 1 95 ? -10.768 -3.823 -2.025 1.00 90.50 95 ASP A O 1
ATOM 745 N N . ALA A 1 96 ? -12.398 -2.494 -1.233 1.00 90.25 96 ALA A N 1
ATOM 746 C CA . ALA A 1 96 ? -12.572 -1.751 -2.480 1.00 90.25 96 ALA A CA 1
ATOM 747 C C . ALA A 1 96 ? -11.476 -0.697 -2.722 1.00 90.25 96 ALA A C 1
ATOM 749 O O . ALA A 1 96 ? -11.276 -0.282 -3.864 1.00 90.25 96 ALA A O 1
ATOM 750 N N . GLY A 1 97 ? -10.798 -0.255 -1.661 1.00 93.50 97 GLY A N 1
ATOM 751 C CA . GLY A 1 97 ? -9.802 0.809 -1.686 1.00 93.50 97 GLY A CA 1
ATOM 752 C C . GLY A 1 97 ? -8.385 0.280 -1.507 1.00 93.50 97 GLY A C 1
ATOM 753 O O . GLY A 1 97 ? -7.764 -0.193 -2.457 1.00 93.50 97 GLY A O 1
ATOM 754 N N . PHE A 1 98 ? -7.873 0.373 -0.278 1.00 95.94 98 PHE A N 1
ATOM 755 C CA . PHE A 1 98 ? -6.467 0.128 0.054 1.00 95.94 98 PHE A CA 1
ATOM 756 C C . PHE A 1 98 ? -5.982 -1.247 -0.424 1.00 95.94 98 PHE A C 1
ATOM 758 O O . PHE A 1 98 ? -4.982 -1.335 -1.135 1.00 95.94 98 PHE A O 1
ATOM 765 N N . TYR A 1 99 ? -6.724 -2.311 -0.104 1.00 95.88 99 TYR A N 1
ATOM 766 C CA . TYR A 1 99 ? -6.397 -3.682 -0.497 1.00 95.88 99 TYR A CA 1
ATOM 767 C C . TYR A 1 99 ? -6.258 -3.834 -2.017 1.00 95.88 99 TYR A C 1
ATOM 769 O O . TYR A 1 99 ? -5.266 -4.371 -2.520 1.00 95.88 99 TYR A O 1
ATOM 777 N N . SER A 1 100 ? -7.246 -3.319 -2.752 1.00 94.88 100 SER A N 1
ATOM 778 C CA . SER A 1 100 ? -7.294 -3.361 -4.213 1.00 94.88 100 SER A CA 1
ATOM 779 C C . SER A 1 100 ? -6.145 -2.568 -4.841 1.00 94.88 100 SER A C 1
ATOM 781 O O . SER A 1 100 ? -5.465 -3.067 -5.742 1.00 94.88 100 SER A O 1
ATOM 783 N N . SER A 1 101 ? -5.861 -1.364 -4.335 1.00 96.31 101 SER A N 1
ATOM 784 C CA . SER A 1 101 ? -4.759 -0.531 -4.824 1.00 96.31 101 SER A CA 1
ATOM 785 C C . SER A 1 101 ? -3.394 -1.175 -4.564 1.00 96.31 101 SER A C 1
ATOM 787 O O . SER A 1 101 ? -2.573 -1.203 -5.476 1.00 96.31 101 SER A O 1
ATOM 789 N N . VAL A 1 102 ? -3.161 -1.800 -3.402 1.00 96.31 102 VAL A N 1
ATOM 790 C CA . VAL A 1 102 ? -1.922 -2.566 -3.153 1.00 96.31 102 VAL A CA 1
ATOM 791 C C . VAL A 1 102 ? -1.787 -3.743 -4.127 1.00 96.31 102 VAL A C 1
ATOM 793 O O . VAL A 1 102 ? -0.716 -3.951 -4.704 1.00 96.31 102 VAL A O 1
ATOM 796 N N . GLY A 1 103 ? -2.870 -4.489 -4.371 1.00 95.19 103 GLY A N 1
ATOM 797 C CA . GLY A 1 103 ? -2.880 -5.575 -5.357 1.00 95.19 103 GLY A CA 1
ATO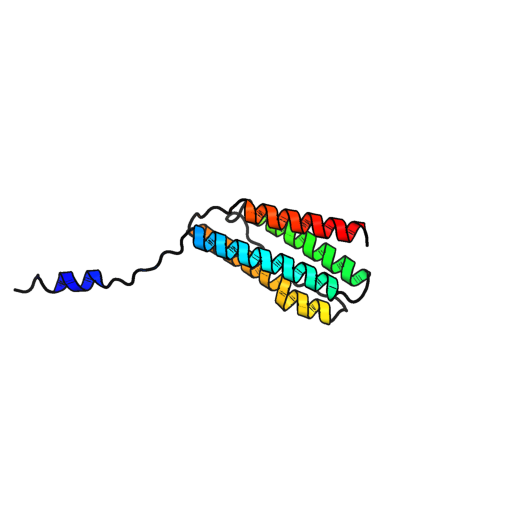M 798 C C . GLY A 1 103 ? -2.556 -5.094 -6.779 1.00 95.19 103 GLY A C 1
ATOM 799 O O . GLY A 1 103 ? -1.782 -5.733 -7.501 1.00 95.19 103 GLY A O 1
ATOM 800 N N . ARG A 1 104 ? -3.080 -3.925 -7.170 1.00 94.69 104 ARG A N 1
ATOM 801 C CA . ARG A 1 104 ? -2.754 -3.272 -8.449 1.00 94.69 104 ARG A CA 1
ATOM 802 C C . ARG A 1 104 ? -1.289 -2.856 -8.513 1.00 94.69 104 ARG A C 1
ATOM 804 O O . ARG A 1 104 ? -0.653 -3.120 -9.529 1.00 94.69 104 ARG A O 1
ATOM 811 N N . THR A 1 105 ? -0.731 -2.295 -7.441 1.00 95.25 105 THR A N 1
ATOM 812 C CA . THR A 1 105 ? 0.701 -1.972 -7.366 1.00 95.25 105 THR A CA 1
ATOM 813 C C . THR A 1 105 ? 1.555 -3.217 -7.600 1.00 95.25 105 THR A C 1
ATOM 815 O O . THR A 1 105 ? 2.459 -3.195 -8.432 1.00 95.25 105 THR A O 1
ATOM 818 N N . ASN A 1 106 ? 1.240 -4.340 -6.945 1.00 94.12 106 ASN A N 1
ATOM 819 C CA . ASN A 1 106 ? 1.983 -5.586 -7.150 1.00 94.12 106 ASN A CA 1
ATOM 820 C C . ASN A 1 106 ? 1.858 -6.131 -8.589 1.00 94.12 106 ASN A C 1
ATOM 822 O O . ASN A 1 106 ? 2.830 -6.658 -9.136 1.00 94.12 106 ASN A O 1
ATOM 826 N N . THR A 1 107 ? 0.691 -5.964 -9.219 1.00 93.31 107 THR A N 1
ATOM 827 C CA . THR A 1 107 ? 0.474 -6.327 -10.631 1.00 93.31 107 THR A CA 1
ATOM 828 C C . THR A 1 107 ? 1.355 -5.484 -11.553 1.00 93.31 107 THR A C 1
ATOM 830 O O . THR A 1 107 ? 2.119 -6.038 -12.336 1.00 93.31 107 THR A O 1
ATOM 833 N N . ILE A 1 108 ? 1.351 -4.157 -11.383 1.00 94.38 108 ILE A N 1
ATOM 834 C CA . ILE A 1 108 ? 2.186 -3.231 -12.165 1.00 94.38 108 ILE A CA 1
ATOM 835 C C . ILE A 1 108 ? 3.668 -3.591 -12.038 1.00 94.38 108 ILE A C 1
ATOM 837 O O . ILE A 1 108 ? 4.361 -3.721 -13.041 1.00 94.38 108 ILE A O 1
ATOM 841 N N . LEU A 1 109 ? 4.154 -3.822 -10.816 1.00 94.69 109 LEU A N 1
ATOM 842 C CA . LEU A 1 109 ? 5.552 -4.202 -10.587 1.00 94.69 109 LEU A CA 1
ATOM 843 C C . LEU A 1 109 ? 5.911 -5.535 -11.250 1.00 94.69 109 LEU A C 1
ATOM 845 O O . LEU A 1 109 ? 7.039 -5.719 -11.696 1.00 94.69 109 LEU A O 1
ATOM 849 N N . THR A 1 110 ? 4.958 -6.463 -11.330 1.00 93.25 110 THR A N 1
ATOM 850 C CA . THR A 1 110 ? 5.137 -7.731 -12.047 1.00 93.25 110 THR A CA 1
ATOM 851 C C . THR A 1 110 ? 5.251 -7.500 -13.556 1.00 93.25 110 THR A C 1
ATOM 853 O O . THR A 1 110 ? 6.155 -8.047 -14.188 1.00 93.25 110 THR A O 1
ATOM 856 N N . ASP A 1 111 ? 4.410 -6.636 -14.122 1.00 91.38 111 ASP A N 1
ATOM 857 C CA . ASP A 1 111 ? 4.394 -6.328 -15.558 1.00 91.38 111 ASP A CA 1
ATOM 858 C C . ASP A 1 111 ? 5.573 -5.439 -16.005 1.00 91.38 111 ASP A C 1
ATOM 860 O O . ASP A 1 111 ? 6.000 -5.483 -17.163 1.00 91.38 111 ASP A O 1
ATOM 864 N N . MET A 1 112 ? 6.164 -4.673 -15.084 1.00 92.38 112 MET A N 1
ATOM 865 C CA . MET A 1 112 ? 7.391 -3.908 -15.332 1.00 92.38 112 MET A CA 1
ATOM 866 C C . MET A 1 112 ? 8.618 -4.808 -15.545 1.00 92.38 112 MET A C 1
ATOM 868 O O . MET A 1 112 ? 9.544 -4.420 -16.263 1.00 92.38 112 MET A O 1
ATOM 872 N N . CYS A 1 113 ? 8.641 -6.015 -14.970 1.00 91.06 113 CYS A N 1
ATOM 873 C CA . CYS A 1 113 ? 9.826 -6.878 -14.977 1.00 91.06 113 CYS A CA 1
ATOM 874 C C . CYS A 1 113 ? 10.297 -7.339 -16.356 1.00 91.06 113 CYS A C 1
ATOM 876 O O . CYS A 1 113 ? 11.490 -7.200 -16.634 1.00 91.06 113 CYS A O 1
ATOM 878 N N . PRO A 1 114 ? 9.422 -7.841 -17.251 1.00 90.44 114 PRO A N 1
ATOM 879 C CA . PRO A 1 114 ? 9.823 -8.176 -18.617 1.00 90.44 114 PRO A CA 1
ATOM 880 C C . PRO A 1 114 ? 10.387 -6.979 -19.393 1.00 90.44 114 PRO A C 1
ATOM 882 O O . PRO A 1 114 ? 11.207 -7.164 -20.288 1.00 90.44 114 PRO A O 1
ATOM 885 N N . SER A 1 115 ? 9.959 -5.762 -19.043 1.00 86.50 115 SER A N 1
ATOM 886 C CA . SER A 1 115 ? 10.388 -4.519 -19.693 1.00 86.50 115 SER A CA 1
ATOM 887 C C . SER A 1 115 ? 11.746 -4.014 -19.186 1.00 86.50 115 SER A C 1
ATOM 889 O O . SER A 1 115 ? 12.343 -3.144 -19.815 1.00 86.50 115 SER A O 1
ATOM 891 N N . GLY A 1 116 ? 12.241 -4.529 -18.053 1.00 87.44 116 GLY A N 1
ATOM 892 C CA . GLY A 1 116 ? 13.488 -4.070 -17.431 1.00 87.44 116 GLY A CA 1
ATOM 893 C C . GLY A 1 116 ? 13.436 -2.625 -16.921 1.00 87.44 116 GLY A C 1
ATOM 894 O O . GLY A 1 116 ? 14.484 -2.012 -16.716 1.00 87.44 116 GLY A O 1
ATOM 895 N N . CYS A 1 117 ? 12.237 -2.065 -16.739 1.00 90.12 117 CYS A N 1
ATOM 896 C CA . CYS A 1 117 ? 12.076 -0.691 -16.282 1.00 90.12 117 CYS A CA 1
ATOM 897 C C . CYS A 1 117 ? 12.424 -0.574 -14.791 1.00 90.12 117 CYS A C 1
ATOM 899 O O . CYS A 1 117 ? 11.915 -1.359 -13.985 1.00 90.12 117 CYS A O 1
ATOM 901 N N . PRO A 1 118 ? 13.272 0.393 -14.399 1.00 92.06 118 PRO A N 1
ATOM 902 C CA . PRO A 1 118 ? 13.585 0.610 -12.997 1.00 92.06 118 PRO A CA 1
ATOM 903 C C . PRO A 1 118 ? 12.386 1.221 -12.265 1.00 92.06 118 PRO A C 1
ATOM 905 O O . PRO A 1 118 ? 11.618 1.992 -12.836 1.00 92.06 118 PRO A O 1
ATOM 908 N N . VAL A 1 119 ? 12.263 0.912 -10.976 1.00 94.94 119 VAL A N 1
ATOM 909 C CA . VAL A 1 119 ? 11.351 1.625 -10.075 1.00 94.94 119 VAL A CA 1
ATOM 910 C C . VAL A 1 119 ? 12.021 2.925 -9.643 1.00 94.94 119 VAL A C 1
ATOM 912 O O . VAL A 1 119 ? 13.129 2.905 -9.099 1.00 94.94 119 VAL A O 1
ATOM 915 N N . GLU A 1 120 ? 11.352 4.048 -9.886 1.00 95.25 120 GLU A N 1
ATOM 916 C CA . GLU A 1 120 ? 11.840 5.374 -9.509 1.00 95.25 120 GLU A CA 1
ATOM 917 C C . GLU A 1 120 ? 11.884 5.564 -7.989 1.00 95.25 120 GLU A C 1
ATOM 919 O O . GLU A 1 120 ? 11.079 5.002 -7.244 1.00 95.25 120 GLU A O 1
ATOM 924 N N . GLN A 1 121 ? 12.830 6.386 -7.523 1.00 95.94 121 GLN A N 1
ATOM 925 C CA . GLN A 1 121 ? 13.008 6.656 -6.095 1.00 95.94 121 GLN A CA 1
ATOM 926 C C . GLN A 1 121 ? 11.768 7.316 -5.474 1.00 95.94 121 GLN A C 1
ATOM 928 O O . GLN A 1 121 ? 11.414 6.984 -4.349 1.00 95.94 121 GLN A O 1
ATOM 933 N N . GLU A 1 122 ? 11.055 8.158 -6.229 1.00 96.88 122 GLU A N 1
ATOM 934 C CA . GLU A 1 122 ? 9.830 8.827 -5.766 1.00 96.88 122 GLU A CA 1
ATOM 935 C C . GLU A 1 122 ? 8.767 7.827 -5.281 1.00 96.88 122 GLU A C 1
ATOM 937 O O . GLU A 1 122 ? 8.161 8.023 -4.232 1.00 96.88 122 GLU A O 1
ATOM 942 N N . ALA A 1 123 ? 8.588 6.706 -5.987 1.00 96.94 123 ALA A N 1
ATOM 943 C CA . ALA A 1 123 ? 7.649 5.661 -5.581 1.00 96.94 123 ALA A CA 1
ATOM 944 C C . ALA A 1 123 ? 8.025 5.032 -4.226 1.00 96.94 123 ALA A C 1
ATOM 946 O O . ALA A 1 123 ? 7.150 4.726 -3.416 1.00 96.94 123 ALA A O 1
ATOM 947 N N . LYS A 1 124 ? 9.327 4.852 -3.972 1.00 97.25 124 LYS A N 1
ATOM 948 C CA . LYS A 1 124 ? 9.845 4.306 -2.708 1.00 97.25 124 LYS A CA 1
ATOM 949 C C . LYS A 1 124 ? 9.670 5.305 -1.569 1.00 97.25 124 LYS A C 1
ATOM 951 O O . LYS A 1 124 ? 9.190 4.931 -0.502 1.00 97.25 124 LYS A O 1
ATOM 956 N N . ASP A 1 125 ? 10.008 6.566 -1.822 1.00 97.94 125 ASP A N 1
ATOM 957 C CA . ASP A 1 125 ? 9.920 7.643 -0.838 1.00 97.94 125 ASP A CA 1
ATOM 958 C C . ASP A 1 125 ? 8.471 7.877 -0.388 1.00 97.94 125 ASP A C 1
ATOM 960 O O . ASP A 1 125 ? 8.219 8.078 0.801 1.00 97.94 125 ASP A O 1
ATOM 964 N N . GLU A 1 126 ? 7.503 7.801 -1.308 1.00 98.06 126 GLU A N 1
ATOM 965 C CA . GLU A 1 126 ? 6.081 7.914 -0.965 1.00 98.06 126 GLU A CA 1
ATOM 966 C C . GLU A 1 126 ? 5.615 6.759 -0.065 1.00 98.06 126 GLU A C 1
ATOM 968 O O . GLU A 1 126 ? 4.955 7.006 0.944 1.00 98.06 126 GLU A O 1
ATOM 973 N N . VAL A 1 127 ? 5.993 5.509 -0.360 1.00 98.00 127 VAL A N 1
ATOM 974 C CA . VAL A 1 127 ? 5.633 4.365 0.501 1.00 98.00 127 VAL A CA 1
ATOM 975 C C . VAL A 1 127 ? 6.286 4.474 1.881 1.00 98.00 127 VAL A C 1
ATOM 977 O O . VAL A 1 127 ? 5.605 4.286 2.890 1.00 98.00 127 VAL A O 1
ATOM 980 N N . GLU A 1 128 ? 7.565 4.847 1.961 1.00 98.38 128 GLU A N 1
ATOM 981 C CA . GLU A 1 128 ? 8.251 5.044 3.245 1.00 98.38 128 GLU A CA 1
ATOM 982 C C . GLU A 1 128 ? 7.586 6.157 4.068 1.00 98.38 128 GLU A C 1
ATOM 984 O O . GLU A 1 128 ? 7.316 6.002 5.261 1.00 98.38 128 GLU A O 1
ATOM 989 N N . LYS A 1 129 ? 7.228 7.272 3.425 1.00 98.25 129 LYS A N 1
ATOM 990 C CA . LYS A 1 129 ? 6.502 8.372 4.065 1.00 98.25 129 LYS A CA 1
ATOM 991 C C . LYS A 1 129 ? 5.142 7.926 4.610 1.00 98.25 129 LYS A C 1
ATOM 993 O O . LYS A 1 129 ? 4.784 8.334 5.718 1.00 98.25 129 LYS A O 1
ATOM 998 N N . MET A 1 130 ? 4.402 7.085 3.882 1.00 98.38 130 MET A N 1
ATOM 999 C CA . MET A 1 130 ? 3.149 6.496 4.373 1.00 98.38 130 MET A CA 1
ATOM 1000 C C . MET A 1 130 ? 3.393 5.623 5.607 1.00 98.38 130 MET A C 1
ATOM 1002 O O . MET A 1 130 ? 2.705 5.794 6.612 1.00 98.38 130 MET A O 1
ATOM 1006 N N . ILE A 1 131 ? 4.405 4.749 5.583 1.00 98.56 131 ILE A N 1
ATOM 1007 C CA . ILE A 1 131 ? 4.765 3.900 6.730 1.00 98.56 131 ILE A CA 1
ATOM 1008 C C . ILE A 1 131 ? 5.052 4.762 7.964 1.00 98.56 131 ILE A C 1
ATOM 1010 O O . ILE A 1 131 ? 4.482 4.524 9.032 1.00 98.56 131 ILE A O 1
ATOM 1014 N N . GLN A 1 132 ? 5.880 5.801 7.825 1.00 98.56 132 GLN A N 1
ATOM 1015 C CA . GLN A 1 132 ? 6.212 6.698 8.936 1.00 98.56 132 GLN A CA 1
ATOM 1016 C C . GLN A 1 132 ? 4.983 7.455 9.456 1.00 98.56 132 GLN A C 1
ATOM 1018 O O . GLN A 1 132 ? 4.785 7.563 10.668 1.00 98.56 132 GLN A O 1
ATOM 1023 N N . LYS A 1 133 ? 4.113 7.939 8.561 1.00 98.25 133 LYS A N 1
ATOM 1024 C CA . LYS A 1 133 ? 2.834 8.569 8.924 1.00 98.25 133 LYS A CA 1
ATOM 1025 C C . LYS A 1 133 ? 1.966 7.620 9.755 1.00 98.25 133 LYS A C 1
ATOM 1027 O O . LYS A 1 133 ? 1.515 8.009 10.829 1.00 98.25 133 LYS A O 1
ATOM 1032 N N . LEU A 1 134 ? 1.771 6.379 9.312 1.00 98.31 134 LEU A N 1
ATOM 1033 C CA . LEU A 1 134 ? 0.940 5.403 10.022 1.00 98.31 134 LEU A CA 1
ATOM 1034 C C . LEU A 1 134 ? 1.554 4.989 11.367 1.00 98.31 134 LEU A C 1
ATOM 1036 O O . L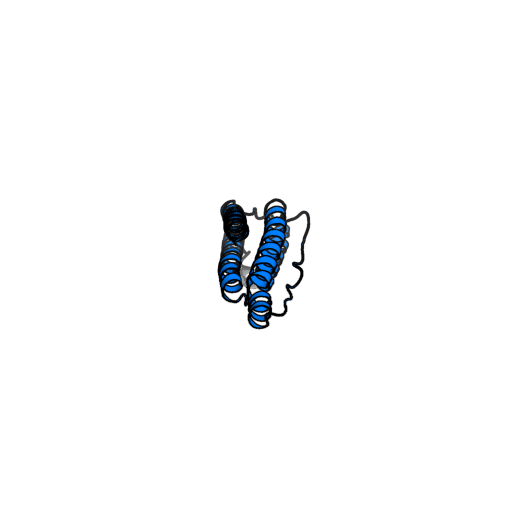EU A 1 134 ? 0.837 4.947 12.367 1.00 98.31 134 LEU A O 1
ATOM 1040 N N . LYS A 1 135 ? 2.876 4.772 11.437 1.00 98.44 135 LYS A N 1
ATOM 1041 C CA . LYS A 1 135 ? 3.593 4.499 12.698 1.00 98.44 135 LYS A CA 1
ATOM 1042 C C . LYS A 1 135 ? 3.428 5.636 13.706 1.00 98.44 135 LYS A C 1
ATOM 1044 O O . LYS A 1 135 ? 3.199 5.381 14.888 1.00 98.44 135 LYS A O 1
ATOM 1049 N N . ASN A 1 136 ? 3.482 6.885 13.243 1.00 98.19 136 ASN A N 1
ATOM 1050 C CA . ASN A 1 136 ? 3.242 8.057 14.084 1.00 98.19 136 ASN A CA 1
ATOM 1051 C C . ASN A 1 136 ? 1.793 8.135 14.579 1.00 98.19 136 ASN A C 1
ATOM 1053 O O . ASN A 1 136 ? 1.559 8.527 15.716 1.00 98.19 136 ASN A O 1
ATOM 1057 N N . ILE A 1 137 ? 0.805 7.758 13.766 1.00 97.56 137 ILE A N 1
ATOM 1058 C CA . ILE A 1 137 ? -0.594 7.716 14.219 1.00 97.56 137 ILE A CA 1
ATOM 1059 C C . ILE A 1 137 ? -0.776 6.606 15.261 1.00 97.56 137 ILE A C 1
ATOM 1061 O O . ILE A 1 137 ? -1.394 6.837 16.296 1.00 97.56 137 ILE A O 1
ATOM 1065 N N . LEU A 1 138 ? -0.200 5.426 15.018 1.00 97.44 138 LEU A N 1
ATOM 1066 C CA . LEU A 1 138 ? -0.283 4.276 15.918 1.00 97.44 138 LEU A CA 1
ATOM 1067 C C . LEU A 1 138 ? 0.354 4.553 17.288 1.00 97.44 138 LEU A C 1
ATOM 1069 O O . LEU A 1 138 ? -0.208 4.167 18.309 1.00 97.44 138 LEU A O 1
ATOM 1073 N N . SER A 1 139 ? 1.497 5.243 17.328 1.00 96.81 139 SER A N 1
ATOM 1074 C CA . SER A 1 139 ? 2.183 5.575 18.585 1.00 96.81 139 SER A CA 1
ATOM 1075 C C . SER A 1 139 ? 1.442 6.604 19.446 1.00 96.81 139 SER A C 1
ATOM 1077 O O . SER A 1 139 ? 1.687 6.674 20.649 1.00 96.81 139 SER A O 1
ATOM 1079 N N . ASN A 1 140 ? 0.523 7.372 18.852 1.00 95.12 140 ASN A N 1
ATOM 1080 C CA . ASN A 1 140 ? -0.266 8.411 19.520 1.00 95.12 140 ASN A CA 1
ATOM 1081 C C . ASN A 1 140 ? -1.741 8.016 19.746 1.00 95.12 140 ASN A C 1
ATOM 1083 O O . ASN A 1 140 ? -2.558 8.885 20.060 1.00 95.12 140 ASN A O 1
ATOM 1087 N N . LEU A 1 141 ? -2.096 6.738 19.561 1.00 89.94 141 LEU A N 1
ATOM 1088 C CA . LEU A 1 141 ? -3.474 6.236 19.642 1.00 89.94 141 LEU A CA 1
ATOM 1089 C C . LEU A 1 141 ? -3.939 5.961 21.079 1.00 89.94 141 LEU A C 1
ATOM 1091 O O . LEU A 1 141 ? -5.046 6.411 21.452 1.00 89.94 141 LEU A O 1
#

Organism: Steinernema carpocapsae (NCBI:txid34508)

Radius of gyration: 20.76 Å; chains: 1; bounding box: 32×21×83 Å

Foldseek 3Di:
DPPPPVVVVVVPDPPPVPCDLVNLQVVLQVLLVQLLVLLVVLCVLQDDPVSNLQSLVLSLVLLVVVLVCLVVLAPDADQRDQDDDPRPSSSVSCVVTNNVSSRVSRVSSNVCVVVVRHHDVVSNVSSVVSSVVSVVVNVVD

Sequence (141 aa):
MKLAIVLCFFVALPVATAITCQDWSGWLLNVIKEVDYFGDRNLNDACDKDSKKAILEYMIDTLEILAMRLEMPCTFTFQPLPFSSTCASLNSSNDAGFYSSVGRTNTILTDMCPSGCPVEQEAKDEVEKMIQKLKNILSNL

pLDDT: mean 88.78, std 15.11, range [45.88, 98.56]

Secondary structure (DSSP, 8-state):
--SSSSTTSSTT-----PPPHHHHHHHHHHHHHHHHHHHHHHHHH--SHHHHHHHHHHHHHHHHHHHHHHHSTTT----PPPP--S-HHHHHHHIIIIIHHHHHHHHHHHHHGGGTPPPPHHHHHHHHHHHHHHHHHHHT-